Protein AF-A0A7J8W3H9-F1 (afdb_monomer)

Radius of gyration: 14.89 Å; Cα contacts (8 Å, |Δi|>4): 46; chains: 1; bounding box: 37×28×44 Å

Sequence (86 aa):
MNEGEHLRDHISQFITFLNDLKNVEVQIDDEDQAMLLLYSLPLSYKSFRETLIYGKDNLLFEDVKGHLLSKDKLDNEFGSDSKSDK

Mean predicted aligned error: 6.35 Å

Solvent-accessible surface area (backbone atoms only — not comparable to full-atom values): 5154 Å² total; per-residue (Å²): 90,60,85,91,59,61,66,69,58,49,51,52,53,49,53,50,50,53,50,55,36,44,75,72,74,44,80,75,55,50,46,58,48,27,49,52,54,55,69,42,48,37,77,91,46,48,69,59,42,50,48,55,63,79,68,43,97,72,60,46,35,69,56,50,52,52,53,51,55,51,49,53,50,50,55,59,68,68,60,69,84,76,84,79,88,133

Secondary structure (DSSP, 8-state):
--TTS-HHHHHHHHHHHHHHHHHTT----HHHHHHHHHHTS-GGGHHHHHHHHHH-SS--HHHHHHHHHHHHHHHHHHTTS-----

InterPro domains:
  IPR061502 Copia/RE1/RE2-like, N-terminal domain [PF14223] (1-72)

pLDDT: mean 87.77, std 14.4, range [37.72, 97.31]

Nearest PDB structures (foldseek):
  7nlg-assembly2_C-2  TM=7.781E-01  e=2.758E-01  Saccharomyces cerevisiae
  7nli-assembly1_B  TM=7.522E-01  e=3.140E-01  Saccharomyces cerevisiae
  6gse-assembly1_A  TM=5.463E-01  e=3.035E+00  Rattus norvegicus
  5aj4-assembly1_BU  TM=2.241E-01  e=6.192E+00  Sus scrofa

Foldseek 3Di:
DDPPDQLVVLVVVLVVVQVVCVVVVHHDDQQVSLLVSQVVDDPVCVVVSVCQVVVDPGHGNVVSVVVSVVVSVVCVVVVPPPDDDD

Structure (mmCIF, N/CA/C/O backbone):
data_AF-A0A7J8W3H9-F1
#
_entry.id   AF-A0A7J8W3H9-F1
#
loop_
_atom_site.group_PDB
_atom_site.id
_atom_site.type_symbol
_atom_site.label_atom_id
_atom_site.label_alt_id
_atom_site.label_comp_id
_atom_site.label_asym_id
_atom_site.label_entity_id
_atom_site.label_seq_id
_atom_site.pdbx_PDB_ins_code
_atom_site.Cartn_x
_atom_site.Cartn_y
_atom_site.Cartn_z
_atom_site.occupancy
_atom_site.B_iso_or_equiv
_atom_site.auth_seq_id
_atom_site.auth_comp_id
_atom_site.auth_asym_id
_atom_site.auth_atom_id
_atom_site.pdbx_PDB_model_num
ATOM 1 N N . MET A 1 1 ? -3.454 4.153 -7.968 1.00 91.12 1 MET A N 1
ATOM 2 C CA . MET A 1 1 ? -2.286 4.696 -8.676 1.00 91.12 1 MET A CA 1
ATOM 3 C C . MET A 1 1 ? -2.371 4.358 -10.155 1.00 91.12 1 MET A C 1
ATOM 5 O O . MET A 1 1 ? -2.750 3.238 -10.487 1.00 91.12 1 MET A O 1
ATOM 9 N N . ASN A 1 2 ? -2.018 5.299 -11.025 1.00 91.69 2 ASN A N 1
ATOM 10 C CA . ASN A 1 2 ? -1.854 5.078 -12.465 1.00 91.69 2 ASN A CA 1
ATOM 11 C C . ASN A 1 2 ? -0.378 4.843 -12.831 1.00 91.69 2 ASN A C 1
ATOM 13 O O . ASN A 1 2 ? 0.527 5.180 -12.068 1.00 91.69 2 ASN A O 1
ATOM 17 N N . GLU A 1 3 ? -0.123 4.278 -14.014 1.00 89.69 3 GLU A N 1
ATOM 18 C CA . GLU A 1 3 ? 1.246 4.148 -14.532 1.00 89.69 3 GLU A CA 1
ATOM 19 C C . GLU A 1 3 ? 1.905 5.533 -14.672 1.00 89.69 3 GLU A C 1
ATOM 21 O O . GLU A 1 3 ? 1.301 6.465 -15.203 1.00 89.69 3 GLU A O 1
ATOM 26 N N . GLY A 1 4 ? 3.150 5.661 -14.204 1.00 84.69 4 GLY A N 1
ATOM 27 C CA . GLY A 1 4 ? 3.925 6.907 -14.259 1.00 84.69 4 GLY A CA 1
ATOM 28 C C . GLY A 1 4 ? 3.691 7.896 -13.108 1.00 84.69 4 GLY A C 1
ATOM 29 O O . GLY A 1 4 ? 4.392 8.903 -13.044 1.00 84.69 4 GLY A O 1
ATOM 30 N N . GLU A 1 5 ? 2.761 7.629 -12.186 1.00 90.31 5 GLU A N 1
ATOM 31 C CA . GLU A 1 5 ? 2.648 8.402 -10.941 1.00 90.31 5 GLU A CA 1
ATOM 32 C C . GLU A 1 5 ? 3.829 8.116 -9.997 1.00 90.31 5 GLU A C 1
ATOM 34 O O . GLU A 1 5 ? 4.445 7.049 -10.039 1.00 90.31 5 GLU A O 1
ATOM 39 N N . HIS A 1 6 ? 4.149 9.058 -9.106 1.00 90.69 6 HIS A N 1
ATOM 40 C CA . HIS A 1 6 ? 5.185 8.842 -8.099 1.00 90.69 6 HIS A CA 1
ATOM 41 C C . HIS A 1 6 ? 4.673 7.918 -6.992 1.00 90.69 6 HIS A C 1
ATOM 43 O O . HIS A 1 6 ? 3.732 8.246 -6.267 1.00 90.69 6 HIS A O 1
ATOM 49 N N . LEU A 1 7 ? 5.341 6.775 -6.809 1.00 93.38 7 LEU A N 1
ATOM 50 C CA . LEU A 1 7 ? 4.952 5.778 -5.810 1.00 93.38 7 LEU A CA 1
ATOM 51 C C . LEU A 1 7 ? 4.890 6.364 -4.391 1.00 93.38 7 LEU A C 1
ATOM 53 O O . LEU A 1 7 ? 4.001 6.024 -3.614 1.00 93.38 7 LEU A O 1
ATOM 57 N N . ARG A 1 8 ? 5.818 7.267 -4.055 1.00 92.56 8 ARG A N 1
ATOM 58 C CA . ARG A 1 8 ? 5.868 7.926 -2.740 1.00 92.56 8 ARG A CA 1
ATOM 59 C C . ARG A 1 8 ? 4.634 8.777 -2.462 1.00 92.56 8 ARG A C 1
ATOM 61 O O . ARG A 1 8 ? 4.121 8.739 -1.345 1.00 92.56 8 ARG A O 1
ATOM 68 N N . ASP A 1 9 ? 4.150 9.495 -3.471 1.00 94.19 9 ASP A N 1
ATOM 69 C CA . ASP A 1 9 ? 2.960 10.334 -3.345 1.00 94.19 9 ASP A CA 1
ATOM 70 C C . ASP A 1 9 ? 1.723 9.461 -3.141 1.00 94.19 9 ASP A C 1
ATOM 72 O O . ASP A 1 9 ? 0.927 9.718 -2.238 1.00 94.19 9 ASP A O 1
ATOM 76 N N . HIS A 1 10 ? 1.615 8.366 -3.900 1.00 96.25 10 HIS A N 1
ATOM 77 C CA . HIS A 1 10 ? 0.538 7.389 -3.736 1.00 96.25 10 HIS A CA 1
ATOM 78 C C . HIS A 1 10 ? 0.541 6.738 -2.342 1.00 96.25 10 HIS A C 1
ATOM 80 O O . HIS A 1 10 ? -0.502 6.666 -1.697 1.00 96.25 10 HIS A O 1
ATOM 86 N N . ILE A 1 11 ? 1.706 6.329 -1.821 1.00 96.38 11 ILE A N 1
ATOM 87 C CA . ILE A 1 11 ? 1.827 5.785 -0.454 1.00 96.38 11 ILE A CA 1
ATOM 88 C C . ILE A 1 11 ? 1.380 6.820 0.590 1.00 96.38 11 ILE A C 1
ATOM 90 O O . ILE A 1 11 ? 0.659 6.478 1.527 1.00 96.38 11 ILE A O 1
ATOM 94 N N . SER A 1 12 ? 1.781 8.084 0.435 1.00 96.44 12 SER A N 1
ATOM 95 C CA . SER A 1 12 ? 1.386 9.166 1.347 1.00 96.44 12 SER A CA 1
ATOM 96 C C . SER A 1 12 ? -0.131 9.404 1.338 1.00 96.44 12 SER A C 1
ATOM 98 O O . SER A 1 12 ? -0.764 9.507 2.395 1.00 96.44 12 SER A O 1
ATOM 100 N N . GLN A 1 13 ? -0.741 9.416 0.148 1.00 97.19 13 GLN A N 1
ATOM 101 C CA . GLN A 1 13 ? -2.195 9.518 -0.014 1.00 97.19 13 GLN A CA 1
ATOM 102 C C . GLN A 1 13 ? -2.917 8.325 0.620 1.00 97.19 13 GLN A C 1
ATOM 104 O O . GLN A 1 13 ? -3.910 8.513 1.318 1.00 97.19 13 GLN A O 1
ATOM 109 N N . PHE A 1 14 ? -2.391 7.112 0.445 1.00 97.31 14 PHE A N 1
ATOM 110 C CA . PHE A 1 14 ? -2.955 5.906 1.045 1.00 97.31 14 PHE A CA 1
ATOM 111 C C . PHE A 1 14 ? -2.912 5.943 2.582 1.00 97.31 14 PHE A C 1
ATOM 113 O O . PHE A 1 14 ? -3.908 5.641 3.231 1.00 97.31 14 PHE A O 1
ATOM 120 N N . ILE A 1 15 ? -1.801 6.384 3.183 1.00 96.38 15 ILE A N 1
ATOM 121 C CA . ILE A 1 15 ? -1.696 6.557 4.645 1.00 96.38 15 ILE A CA 1
ATOM 122 C C . ILE A 1 15 ? -2.694 7.608 5.145 1.00 96.38 15 ILE A C 1
ATOM 124 O O . ILE A 1 15 ? -3.320 7.422 6.187 1.00 96.38 15 ILE A O 1
ATOM 128 N N . THR A 1 16 ? -2.866 8.702 4.401 1.00 97.25 16 THR A N 1
ATOM 129 C CA . THR A 1 16 ? -3.866 9.729 4.728 1.00 97.25 16 THR A CA 1
ATOM 130 C C . THR A 1 16 ? -5.275 9.136 4.711 1.00 97.25 16 THR A C 1
ATOM 132 O O . THR A 1 16 ? -6.010 9.298 5.679 1.00 97.25 16 THR A O 1
ATOM 135 N N . PHE A 1 17 ? -5.608 8.350 3.684 1.00 96.06 17 PHE A N 1
ATOM 136 C CA . PHE A 1 17 ? -6.880 7.633 3.591 1.00 96.06 17 PHE A CA 1
ATOM 137 C C . PH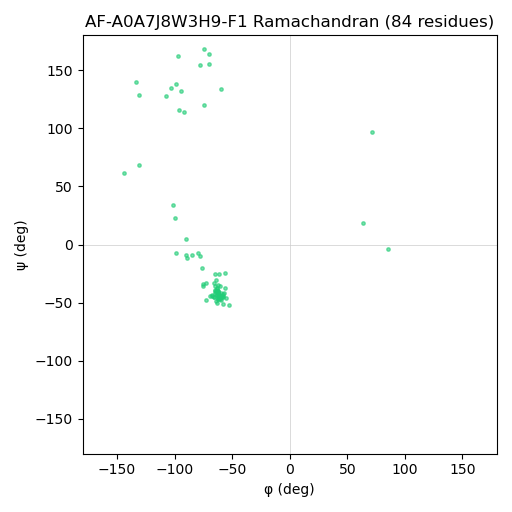E A 1 17 ? -7.122 6.688 4.781 1.00 96.06 17 PHE A C 1
ATOM 139 O O . PHE A 1 17 ? -8.206 6.702 5.361 1.00 96.06 17 PHE A O 1
ATOM 146 N N . LEU A 1 18 ? -6.118 5.910 5.200 1.00 96.62 18 LEU A N 1
ATOM 147 C CA . LEU A 1 18 ? -6.236 5.050 6.386 1.00 96.62 18 LEU A CA 1
ATOM 148 C C . LEU A 1 18 ? -6.484 5.855 7.669 1.00 96.62 18 LEU A C 1
ATOM 150 O O . LEU A 1 18 ? -7.289 5.453 8.510 1.00 96.62 18 LEU A O 1
ATOM 154 N N . ASN A 1 19 ? -5.819 7.002 7.820 1.00 96.56 19 ASN A N 1
ATOM 155 C CA . ASN A 1 19 ? -6.040 7.890 8.959 1.00 96.56 19 ASN A CA 1
ATOM 156 C C . ASN A 1 19 ? -7.457 8.477 8.955 1.00 96.56 19 ASN A C 1
ATOM 158 O O . ASN A 1 19 ? -8.085 8.544 10.009 1.00 96.56 19 ASN A O 1
ATOM 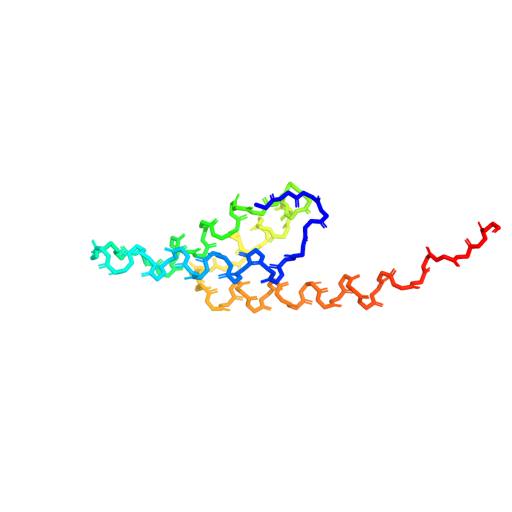162 N N . ASP A 1 20 ? -7.983 8.850 7.788 1.00 97.31 20 ASP A N 1
ATOM 163 C CA . ASP A 1 20 ? -9.351 9.354 7.652 1.00 97.31 20 ASP A CA 1
ATOM 164 C C . ASP A 1 20 ? -10.390 8.289 8.022 1.00 97.31 20 ASP A C 1
ATOM 166 O O . ASP A 1 20 ? -11.347 8.588 8.737 1.00 97.31 20 ASP A O 1
ATOM 170 N N . LEU A 1 21 ? -10.171 7.032 7.621 1.00 96.31 21 LEU A N 1
ATOM 171 C CA . LEU A 1 21 ? -11.004 5.907 8.058 1.00 96.31 21 LEU A CA 1
ATOM 172 C C . LEU A 1 21 ? -10.951 5.719 9.576 1.00 96.31 21 LEU A C 1
ATOM 174 O O . LEU A 1 21 ? -11.989 5.595 10.228 1.00 96.31 21 LEU A O 1
ATOM 178 N N . LYS A 1 22 ? -9.754 5.784 10.162 1.00 94.94 22 LYS A N 1
ATOM 179 C CA . LYS A 1 22 ? -9.579 5.686 11.613 1.00 94.94 22 LYS A CA 1
ATOM 180 C C . LYS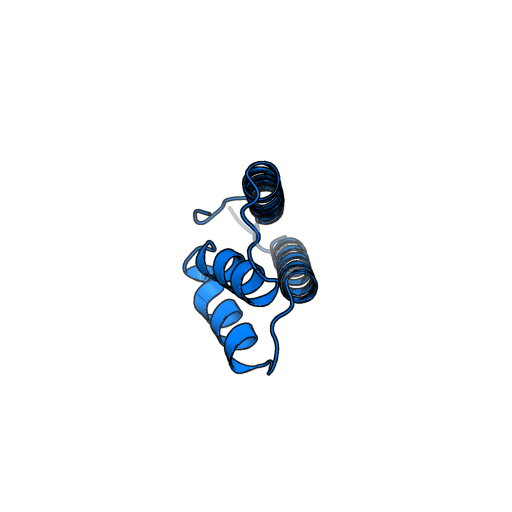 A 1 22 ? -10.306 6.807 12.361 1.00 94.94 22 LYS A C 1
ATOM 182 O O . LYS A 1 22 ? -10.843 6.560 13.440 1.00 94.94 22 LYS A O 1
ATOM 187 N N . ASN A 1 23 ? -10.357 8.013 11.793 1.00 96.31 23 ASN A N 1
ATOM 188 C CA . ASN A 1 23 ? -11.067 9.156 12.376 1.00 96.31 23 ASN A CA 1
ATOM 189 C C . ASN A 1 23 ? -12.588 8.947 12.443 1.00 96.31 23 ASN A C 1
ATOM 191 O O . ASN A 1 23 ? -13.238 9.535 13.303 1.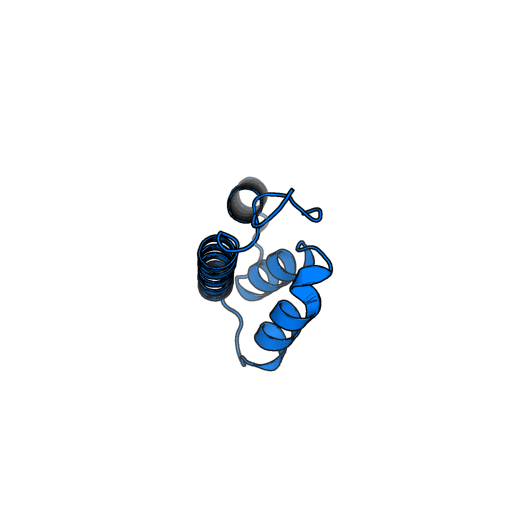00 96.31 23 ASN A O 1
ATOM 195 N N . VAL A 1 24 ? -13.149 8.105 11.570 1.00 97.06 24 VAL A N 1
ATOM 196 C CA . VAL A 1 24 ? -14.562 7.686 11.608 1.00 97.06 24 VAL A CA 1
ATOM 197 C C . VAL A 1 24 ? -14.748 6.310 12.259 1.00 97.06 24 VAL A C 1
ATOM 199 O O . VAL A 1 24 ? -15.740 5.632 12.006 1.00 97.06 24 VAL A O 1
ATOM 202 N N . GLU A 1 25 ? -13.791 5.902 13.098 1.00 95.38 25 GLU A N 1
ATOM 203 C CA . GLU A 1 25 ? -13.784 4.643 13.857 1.00 95.38 25 GLU A CA 1
ATOM 204 C C . GLU A 1 25 ? -13.748 3.367 12.993 1.00 95.38 25 GLU A C 1
ATOM 206 O O . GLU A 1 25 ? -14.003 2.267 13.484 1.00 95.38 25 GLU A O 1
ATOM 211 N N . VAL A 1 26 ? -13.360 3.479 11.719 1.00 96.12 26 VAL A N 1
ATOM 212 C CA . VAL A 1 26 ? -13.114 2.329 10.842 1.00 96.12 26 VAL A CA 1
ATOM 213 C C . VAL A 1 26 ? -11.641 1.945 10.933 1.00 96.12 26 VAL A C 1
ATOM 215 O O . VAL A 1 26 ? -10.757 2.694 10.521 1.00 96.12 26 VAL A O 1
ATOM 218 N N . GLN A 1 27 ? -11.371 0.760 11.475 1.00 92.44 27 GLN A N 1
ATOM 219 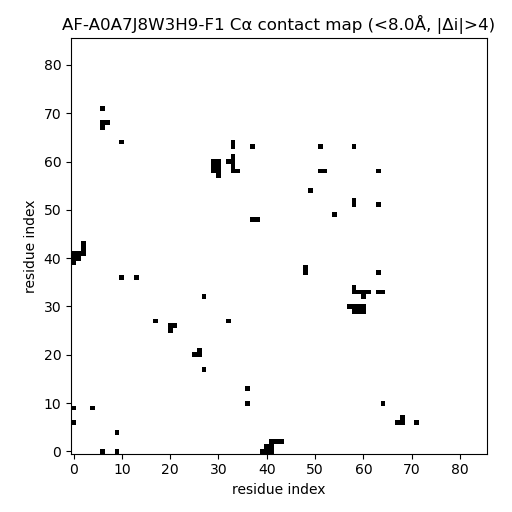C CA . GLN A 1 27 ? -10.026 0.194 11.542 1.00 92.44 27 GLN A CA 1
ATOM 220 C C . GLN A 1 27 ? -9.908 -0.953 10.546 1.00 92.44 27 GLN A C 1
ATOM 222 O O . GLN A 1 27 ? -10.737 -1.859 10.534 1.00 92.44 27 GLN A O 1
ATOM 227 N N . ILE A 1 28 ? -8.874 -0.885 9.718 1.00 94.94 28 ILE A N 1
ATOM 228 C CA . ILE A 1 28 ? -8.457 -1.961 8.822 1.00 94.94 28 ILE A CA 1
ATOM 229 C C . ILE A 1 28 ? -7.233 -2.593 9.472 1.00 94.94 28 ILE A C 1
ATOM 231 O O . ILE A 1 28 ? -6.374 -1.855 9.964 1.00 94.94 28 ILE A O 1
ATOM 235 N N . ASP A 1 29 ? -7.161 -3.917 9.520 1.00 95.19 29 ASP A N 1
ATOM 236 C CA . ASP A 1 29 ? -5.991 -4.594 10.072 1.00 95.19 29 ASP A CA 1
ATOM 237 C C . ASP A 1 29 ? -4.756 -4.440 9.164 1.00 95.19 29 ASP A C 1
ATOM 239 O O . ASP A 1 29 ? -4.841 -4.008 8.013 1.00 95.19 29 ASP A O 1
ATOM 243 N N . ASP A 1 30 ? -3.574 -4.728 9.703 1.00 94.00 30 ASP A N 1
ATOM 244 C CA . ASP A 1 30 ? -2.316 -4.488 8.988 1.00 94.00 30 ASP A CA 1
ATOM 245 C C . ASP A 1 30 ? -2.186 -5.335 7.710 1.00 94.00 30 ASP A C 1
ATOM 247 O O . ASP A 1 30 ? -1.555 -4.893 6.745 1.00 94.00 30 ASP A O 1
ATOM 251 N N . GLU A 1 31 ? -2.779 -6.531 7.692 1.00 93.94 31 GLU A N 1
ATOM 252 C CA . GLU A 1 31 ? -2.746 -7.438 6.544 1.00 93.94 31 GLU A CA 1
ATOM 253 C C . GLU A 1 31 ? -3.643 -6.923 5.412 1.00 93.94 31 GLU A C 1
ATOM 255 O O . GLU A 1 31 ? -3.186 -6.790 4.272 1.00 93.94 31 GLU A O 1
ATOM 260 N N . ASP A 1 32 ? -4.877 -6.522 5.721 1.00 95.19 32 ASP A N 1
ATOM 261 C CA . ASP A 1 32 ? -5.789 -5.914 4.758 1.00 95.19 32 ASP A CA 1
ATOM 262 C C . ASP A 1 32 ? -5.247 -4.568 4.267 1.00 95.19 32 ASP A C 1
ATOM 264 O O . ASP A 1 32 ? -5.317 -4.276 3.072 1.00 95.19 32 ASP A O 1
ATOM 268 N N . GLN A 1 33 ? -4.636 -3.751 5.134 1.00 96.12 33 GLN A N 1
ATOM 269 C CA . GLN A 1 33 ? -3.955 -2.520 4.714 1.00 96.12 33 GLN A CA 1
ATOM 270 C C . GLN A 1 33 ? -2.835 -2.810 3.707 1.00 96.12 33 GLN A C 1
ATOM 272 O O . GLN A 1 33 ? -2.721 -2.123 2.685 1.00 96.12 33 GLN A O 1
ATOM 277 N N . ALA A 1 34 ? -2.011 -3.827 3.979 1.00 95.69 34 ALA A N 1
ATOM 278 C CA . ALA A 1 34 ? -0.936 -4.254 3.092 1.00 95.69 34 ALA A CA 1
ATOM 279 C C . ALA A 1 34 ? -1.483 -4.729 1.738 1.00 95.69 34 ALA A C 1
ATOM 281 O O . ALA A 1 34 ? -0.986 -4.322 0.682 1.00 95.69 34 ALA A O 1
ATOM 282 N N . MET A 1 35 ? -2.542 -5.538 1.757 1.00 94.81 35 MET A N 1
ATOM 283 C CA . MET A 1 35 ? -3.203 -6.044 0.557 1.00 94.81 35 MET A CA 1
ATOM 284 C C . MET A 1 35 ? -3.831 -4.916 -0.261 1.00 94.81 35 MET A C 1
ATOM 286 O O . MET A 1 35 ? -3.571 -4.808 -1.460 1.00 94.81 35 MET A O 1
ATOM 290 N N . LEU A 1 36 ? -4.594 -4.024 0.371 1.00 95.88 36 LEU A N 1
ATOM 291 C CA . LEU A 1 36 ? -5.202 -2.864 -0.282 1.00 95.88 36 LEU A CA 1
ATOM 292 C C . LEU A 1 36 ? -4.147 -1.964 -0.933 1.00 95.88 36 LEU A C 1
ATOM 294 O O . LEU A 1 36 ? -4.321 -1.558 -2.086 1.00 95.88 36 LEU A O 1
ATOM 298 N N . LEU A 1 37 ? -3.022 -1.714 -0.252 1.00 96.38 37 LEU A N 1
ATOM 299 C CA . LEU A 1 37 ? -1.911 -0.972 -0.840 1.00 96.38 37 LEU A CA 1
ATOM 300 C C . LEU A 1 37 ? -1.379 -1.690 -2.087 1.00 96.38 37 LEU A C 1
ATOM 302 O O . LEU A 1 37 ? -1.271 -1.061 -3.136 1.00 96.38 37 LEU A O 1
ATOM 306 N N . LEU A 1 38 ? -1.126 -3.000 -2.029 1.00 94.94 38 LEU A N 1
ATOM 307 C CA . LEU A 1 38 ? -0.632 -3.779 -3.173 1.00 94.94 38 LEU A CA 1
ATOM 308 C C . LEU A 1 38 ? -1.607 -3.825 -4.360 1.00 94.94 38 LEU A C 1
ATOM 310 O O . LEU A 1 38 ? -1.176 -3.794 -5.516 1.00 94.94 38 LEU A O 1
ATOM 314 N N . TYR A 1 39 ? -2.914 -3.908 -4.108 1.00 94.50 39 TYR A N 1
ATOM 315 C CA . TYR A 1 39 ? -3.936 -3.901 -5.160 1.00 94.50 39 TYR A CA 1
ATOM 316 C C . TYR A 1 39 ? -4.198 -2.510 -5.745 1.00 94.50 39 TYR A C 1
ATOM 318 O O . TYR A 1 39 ? -4.685 -2.416 -6.869 1.00 94.50 39 TYR A O 1
ATOM 326 N N . SER A 1 40 ? -3.837 -1.441 -5.031 1.00 95.44 40 SER A N 1
ATOM 327 C CA . SER A 1 40 ? -3.960 -0.059 -5.515 1.00 95.44 40 SER A CA 1
ATOM 328 C C . SER A 1 40 ? -2.863 0.367 -6.508 1.00 95.44 40 SER A C 1
ATOM 330 O O . SER A 1 40 ? -2.963 1.443 -7.112 1.00 95.44 40 SER A O 1
ATOM 332 N N . LEU A 1 41 ? -1.822 -0.460 -6.664 1.00 94.81 41 LEU A N 1
ATOM 333 C CA . LEU A 1 41 ? -0.703 -0.260 -7.587 1.00 94.81 41 LEU A CA 1
ATOM 334 C C . LEU A 1 41 ? -1.087 -0.624 -9.028 1.00 94.81 41 LEU A C 1
ATOM 336 O O . LEU A 1 41 ? -1.963 -1.470 -9.243 1.00 94.81 41 LEU A O 1
ATOM 340 N N . PRO A 1 42 ? -0.411 -0.039 -10.030 1.00 94.38 42 PRO A N 1
ATOM 341 C CA . PRO A 1 42 ? -0.716 -0.327 -11.419 1.00 94.38 42 PRO A CA 1
ATOM 342 C C . PRO A 1 42 ? -0.200 -1.717 -11.841 1.00 94.38 42 PRO A C 1
ATOM 344 O O . PRO A 1 42 ? 0.547 -2.388 -11.120 1.00 94.38 42 PRO A O 1
ATOM 347 N N . LEU A 1 43 ? -0.627 -2.184 -13.020 1.00 92.31 43 LEU A N 1
ATOM 348 C CA . LEU A 1 43 ? -0.372 -3.553 -13.488 1.00 92.31 43 LEU A CA 1
ATOM 349 C C . LEU A 1 43 ? 1.119 -3.876 -13.652 1.00 92.31 43 LEU A C 1
ATOM 351 O O . LEU A 1 43 ? 1.491 -5.042 -13.505 1.00 92.31 43 LEU A O 1
ATOM 355 N N . SER A 1 44 ? 1.974 -2.877 -13.886 1.00 91.19 44 SER A N 1
ATOM 356 C CA . SER A 1 44 ? 3.433 -3.037 -13.901 1.00 91.19 44 SER A CA 1
ATOM 357 C C . SER A 1 44 ? 4.006 -3.633 -12.605 1.00 91.19 44 SER A C 1
ATOM 359 O O . SER A 1 44 ? 5.034 -4.310 -12.639 1.00 91.19 44 SER A O 1
ATOM 361 N N . TYR A 1 45 ? 3.317 -3.487 -11.467 1.00 93.25 45 TYR A N 1
ATOM 362 C CA . TYR A 1 45 ? 3.721 -4.060 -10.178 1.00 93.25 45 TYR A CA 1
ATOM 363 C C . TYR A 1 45 ? 3.162 -5.471 -9.937 1.00 93.25 45 TYR A C 1
ATOM 365 O O . TYR A 1 45 ? 3.379 -6.029 -8.861 1.00 93.25 45 TYR A O 1
ATOM 373 N N . LYS A 1 46 ? 2.468 -6.088 -10.906 1.00 92.44 46 LYS A N 1
ATOM 374 C CA . LYS A 1 46 ? 1.811 -7.396 -10.728 1.00 92.44 46 LYS A CA 1
ATOM 375 C C . LYS A 1 46 ? 2.760 -8.472 -10.189 1.00 92.44 46 LYS A C 1
ATOM 377 O O . LYS A 1 46 ? 2.441 -9.086 -9.176 1.00 92.44 46 LYS A O 1
ATOM 382 N N . SER A 1 47 ? 3.920 -8.672 -10.815 1.00 91.69 47 SER A N 1
ATOM 383 C CA . SER A 1 47 ? 4.875 -9.706 -10.384 1.00 91.69 47 SER A CA 1
ATOM 384 C C . SER A 1 47 ? 5.449 -9.421 -8.994 1.00 91.69 47 SER A C 1
ATOM 386 O O . SER A 1 47 ? 5.668 -10.337 -8.205 1.00 91.69 47 SER A O 1
ATOM 388 N N . PHE A 1 48 ? 5.662 -8.143 -8.670 1.00 91.25 48 PHE A N 1
ATOM 389 C CA . PHE A 1 48 ? 6.114 -7.716 -7.346 1.00 91.25 48 PHE A CA 1
ATOM 390 C C . PHE A 1 48 ? 5.058 -8.006 -6.272 1.00 91.25 48 PHE A C 1
ATOM 392 O O . PHE A 1 48 ? 5.378 -8.577 -5.231 1.00 91.25 48 PHE A O 1
ATOM 399 N N . ARG A 1 49 ? 3.788 -7.688 -6.557 1.00 92.19 49 ARG A N 1
ATOM 400 C CA . ARG A 1 49 ? 2.647 -8.030 -5.703 1.00 92.19 49 ARG A CA 1
ATOM 401 C C . ARG A 1 49 ? 2.549 -9.536 -5.478 1.00 92.19 49 ARG A C 1
ATOM 403 O O . ARG A 1 49 ? 2.459 -9.961 -4.335 1.00 92.19 49 ARG A O 1
ATOM 410 N N . GLU A 1 50 ? 2.581 -10.334 -6.542 1.00 91.88 50 GLU A N 1
ATOM 411 C CA . GLU A 1 50 ? 2.503 -11.797 -6.439 1.00 91.88 50 GLU A CA 1
ATOM 412 C C . GLU A 1 50 ? 3.660 -12.356 -5.601 1.00 91.88 50 GLU A C 1
ATOM 414 O O . GLU A 1 50 ? 3.438 -13.187 -4.728 1.00 91.88 50 GLU A O 1
ATOM 419 N N . THR A 1 51 ? 4.876 -11.839 -5.787 1.00 92.00 51 THR A N 1
ATOM 420 C CA . THR A 1 51 ? 6.049 -12.272 -5.011 1.00 92.00 51 THR A CA 1
ATOM 421 C C . THR A 1 51 ? 5.893 -11.982 -3.519 1.00 92.00 51 THR A C 1
ATOM 423 O O . THR A 1 51 ? 6.254 -12.819 -2.700 1.00 92.00 51 THR A O 1
ATOM 426 N N . LEU A 1 52 ? 5.352 -10.819 -3.147 1.00 91.12 52 LEU A N 1
ATOM 427 C CA . LEU A 1 52 ? 5.110 -10.489 -1.741 1.00 91.12 52 LEU A CA 1
ATOM 428 C C . LEU A 1 52 ? 3.993 -11.342 -1.134 1.00 91.12 52 LEU A C 1
ATOM 430 O O . LEU A 1 52 ? 4.178 -11.859 -0.038 1.00 91.12 52 LEU A O 1
ATOM 434 N N . ILE A 1 53 ? 2.880 -11.518 -1.853 1.00 89.00 53 ILE A N 1
ATOM 435 C CA . ILE A 1 53 ? 1.720 -12.287 -1.374 1.00 89.00 53 ILE A CA 1
ATOM 436 C C . ILE A 1 53 ? 2.061 -13.765 -1.198 1.00 89.00 53 ILE A C 1
ATOM 438 O O . ILE A 1 53 ? 1.706 -14.360 -0.190 1.00 89.00 53 ILE A O 1
ATOM 442 N N . TYR A 1 54 ? 2.754 -14.368 -2.163 1.00 89.00 54 TYR A N 1
ATOM 443 C CA . TYR A 1 54 ? 3.079 -15.795 -2.110 1.00 89.00 54 TYR A CA 1
ATOM 444 C C . TYR A 1 54 ? 4.416 -16.091 -1.417 1.00 89.00 54 TYR A C 1
ATOM 446 O O . TYR A 1 54 ? 4.744 -17.254 -1.199 1.00 89.00 54 TYR A O 1
ATOM 454 N N . GLY A 1 55 ? 5.212 -15.064 -1.109 1.00 84.81 55 GLY A N 1
ATOM 455 C CA . GLY A 1 55 ? 6.548 -15.205 -0.527 1.00 84.81 55 GLY A CA 1
ATOM 456 C C . GLY A 1 55 ? 6.621 -15.005 0.986 1.00 84.81 55 GLY A C 1
ATOM 457 O O . GLY A 1 55 ? 7.693 -15.214 1.554 1.00 84.81 55 GLY A O 1
ATOM 458 N N . LYS A 1 56 ? 5.533 -14.584 1.643 1.00 82.81 56 LYS A N 1
ATOM 459 C CA . LYS A 1 56 ? 5.477 -14.355 3.094 1.00 82.81 56 LYS A CA 1
ATOM 460 C C . LYS A 1 56 ? 4.220 -14.975 3.698 1.00 82.81 56 LYS A C 1
ATOM 462 O O . LYS A 1 56 ? 3.143 -14.834 3.136 1.00 82.81 56 LYS A O 1
ATOM 467 N N . ASP A 1 57 ? 4.374 -15.582 4.875 1.00 81.50 57 ASP A N 1
ATOM 468 C CA . ASP A 1 57 ? 3.255 -16.170 5.625 1.00 81.50 57 ASP A CA 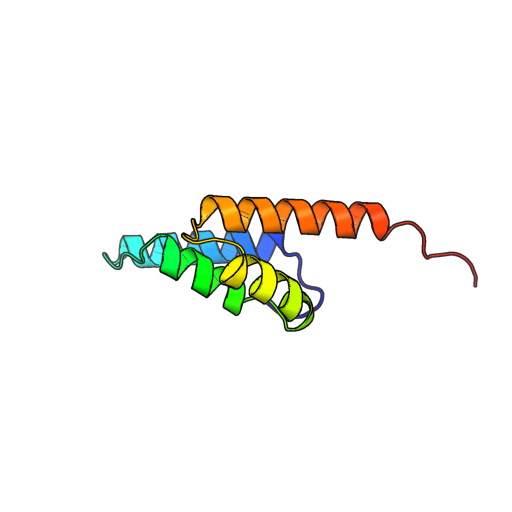1
ATOM 469 C C . ASP A 1 57 ? 2.344 -15.103 6.253 1.00 81.50 57 ASP A C 1
ATOM 471 O O . ASP A 1 57 ? 1.144 -15.317 6.348 1.00 81.50 57 ASP A O 1
ATOM 475 N N . ASN A 1 58 ? 2.910 -13.958 6.659 1.00 84.12 58 ASN A N 1
ATOM 476 C CA . ASN A 1 58 ? 2.174 -12.807 7.188 1.00 84.12 58 ASN A CA 1
ATOM 477 C C . ASN A 1 58 ? 2.638 -11.528 6.484 1.00 84.12 58 ASN A C 1
ATOM 479 O O . ASN A 1 58 ? 3.839 -11.232 6.436 1.00 84.12 58 ASN A O 1
ATOM 483 N N . LEU A 1 59 ? 1.687 -10.748 5.975 1.00 90.75 59 LEU A N 1
ATOM 484 C CA . LEU A 1 59 ? 1.950 -9.447 5.369 1.00 90.75 59 LEU A CA 1
ATOM 485 C C . LEU A 1 59 ? 1.721 -8.336 6.389 1.00 90.75 59 LEU A C 1
ATOM 487 O O . LEU A 1 59 ? 0.606 -8.108 6.837 1.00 90.75 59 LEU A O 1
ATOM 491 N N . LEU A 1 60 ? 2.789 -7.615 6.724 1.00 94.25 60 LEU A N 1
ATOM 492 C CA . LEU A 1 60 ? 2.708 -6.408 7.541 1.00 94.25 60 LEU A CA 1
ATOM 493 C C . LEU A 1 60 ? 2.736 -5.171 6.643 1.00 94.25 60 LEU A C 1
ATOM 495 O O . LEU A 1 60 ? 3.541 -5.088 5.708 1.00 94.25 60 LEU A O 1
ATOM 499 N N . PHE A 1 61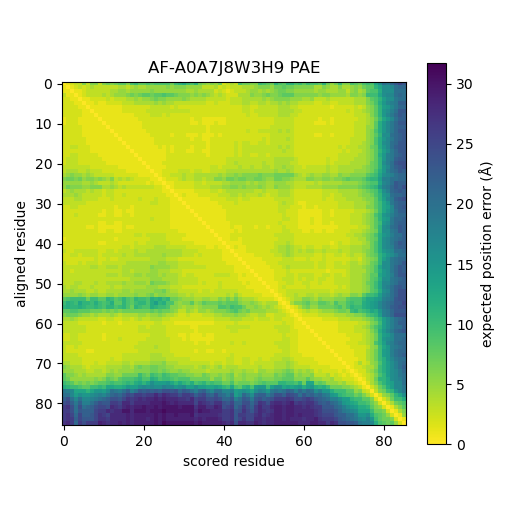 ? 1.900 -4.182 6.955 1.00 95.00 61 PHE A N 1
ATOM 500 C CA . PHE A 1 61 ? 1.825 -2.933 6.197 1.00 95.00 61 PHE A CA 1
ATOM 501 C C . PHE A 1 61 ? 3.185 -2.224 6.090 1.00 95.00 61 PHE A C 1
ATOM 503 O O . PHE A 1 61 ? 3.609 -1.821 5.001 1.00 95.00 61 PHE A O 1
ATOM 510 N N . GLU A 1 62 ? 3.911 -2.126 7.206 1.00 94.69 62 GLU A N 1
ATOM 511 C CA . GLU A 1 62 ? 5.233 -1.492 7.256 1.00 94.69 62 GLU A CA 1
ATOM 512 C C . GLU A 1 62 ? 6.275 -2.213 6.391 1.00 94.69 62 GLU A C 1
ATOM 514 O O . GLU A 1 62 ? 7.054 -1.563 5.688 1.00 94.69 62 GLU A O 1
ATOM 519 N N . ASP A 1 63 ? 6.238 -3.547 6.361 1.00 93.88 63 ASP A N 1
ATOM 520 C CA . ASP A 1 63 ? 7.109 -4.352 5.505 1.00 93.88 63 ASP A CA 1
ATOM 521 C C . ASP A 1 63 ? 6.837 -4.067 4.027 1.00 93.88 63 ASP A C 1
ATOM 523 O O . ASP A 1 63 ? 7.761 -3.786 3.260 1.00 93.88 63 ASP A O 1
ATOM 527 N N . VAL A 1 64 ? 5.567 -4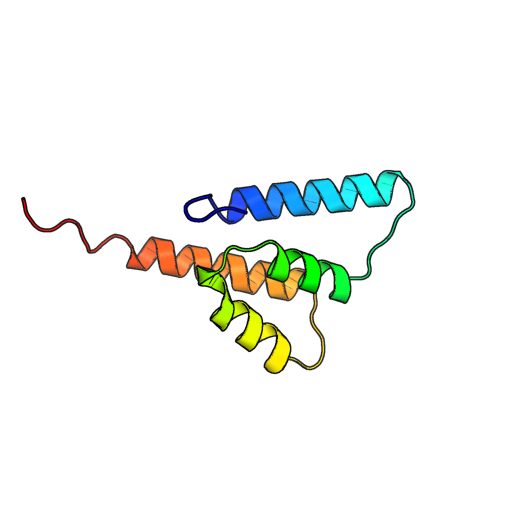.120 3.613 1.00 94.50 64 VAL A N 1
ATOM 528 C CA . VAL A 1 64 ? 5.167 -3.862 2.222 1.00 94.50 64 VAL A CA 1
ATOM 529 C C . VAL A 1 64 ? 5.583 -2.458 1.794 1.00 94.50 64 VAL A C 1
ATOM 531 O O . VAL A 1 64 ? 6.185 -2.294 0.729 1.00 94.50 64 VAL A O 1
ATOM 534 N N . LYS A 1 65 ? 5.353 -1.452 2.643 1.00 95.19 65 LYS A N 1
ATOM 535 C CA . LYS A 1 65 ? 5.812 -0.079 2.408 1.00 95.19 65 LYS A CA 1
ATOM 536 C C . LYS A 1 65 ? 7.335 -0.016 2.246 1.00 95.19 65 LYS A C 1
ATOM 538 O O . LYS A 1 65 ? 7.824 0.615 1.309 1.00 95.19 65 LYS A O 1
ATOM 543 N N . GLY A 1 66 ? 8.092 -0.695 3.107 1.00 94.62 66 GLY A N 1
ATOM 544 C CA . GLY A 1 66 ? 9.554 -0.762 3.026 1.00 94.62 66 GLY A CA 1
ATOM 545 C C . GLY A 1 66 ? 10.059 -1.398 1.725 1.00 94.62 66 GLY A C 1
ATOM 546 O O . GLY A 1 66 ? 10.965 -0.859 1.078 1.00 94.62 66 GLY A O 1
ATOM 547 N N . HIS A 1 67 ? 9.441 -2.500 1.294 1.00 93.88 67 HIS A N 1
ATOM 548 C CA . HIS A 1 67 ? 9.767 -3.159 0.028 1.00 93.88 67 HIS A CA 1
ATOM 549 C C . HIS A 1 67 ? 9.434 -2.272 -1.178 1.00 93.88 67 HIS A C 1
ATOM 551 O O . HIS A 1 67 ? 10.240 -2.175 -2.104 1.00 93.88 67 HIS A O 1
ATOM 557 N N . LEU A 1 68 ? 8.290 -1.582 -1.155 1.00 94.19 68 LEU A N 1
ATOM 558 C CA . LEU A 1 68 ? 7.884 -0.652 -2.210 1.00 94.19 68 LEU A CA 1
ATOM 559 C C . LEU A 1 68 ? 8.856 0.521 -2.346 1.00 94.19 68 LEU A C 1
ATOM 561 O O . LEU A 1 68 ? 9.304 0.821 -3.449 1.00 94.19 68 LEU A O 1
ATOM 565 N N . LEU A 1 69 ? 9.239 1.148 -1.231 1.00 93.00 69 LEU A N 1
ATOM 566 C CA . LEU A 1 69 ? 10.199 2.255 -1.234 1.00 93.00 69 LEU A CA 1
ATOM 567 C C . LEU A 1 69 ? 11.599 1.813 -1.673 1.00 93.00 69 LEU A C 1
ATOM 569 O O . LEU A 1 69 ? 12.321 2.586 -2.298 1.00 93.00 69 LEU A O 1
ATOM 573 N N . SER A 1 70 ? 11.990 0.579 -1.354 1.00 92.12 70 SER A N 1
ATOM 574 C CA . SER A 1 70 ? 13.251 0.002 -1.829 1.00 92.12 70 SER A CA 1
ATOM 575 C C . SER A 1 70 ? 13.224 -0.223 -3.340 1.00 92.12 70 SER A C 1
ATOM 577 O O . SER A 1 70 ? 14.172 0.155 -4.022 1.00 92.12 70 SER A O 1
ATOM 579 N N . LYS A 1 71 ? 12.119 -0.758 -3.877 1.00 89.38 71 LYS A N 1
ATOM 580 C CA . LYS A 1 71 ? 11.925 -0.913 -5.325 1.00 89.38 71 LYS A CA 1
ATOM 581 C C . LYS A 1 71 ? 11.955 0.437 -6.049 1.00 89.38 71 LYS A C 1
ATOM 583 O O . LYS A 1 71 ? 12.665 0.565 -7.034 1.00 89.38 71 LYS A O 1
ATOM 588 N N . ASP A 1 72 ? 11.245 1.442 -5.535 1.00 88.94 72 ASP A N 1
ATOM 589 C CA . ASP A 1 72 ? 11.234 2.805 -6.094 1.00 88.94 72 ASP A CA 1
ATOM 590 C C . ASP A 1 72 ? 12.639 3.414 -6.158 1.00 88.94 72 ASP A C 1
ATOM 592 O O . ASP A 1 72 ? 13.014 4.014 -7.159 1.00 88.94 72 ASP A O 1
ATOM 596 N N . LYS A 1 73 ? 13.459 3.231 -5.117 1.00 87.88 73 LYS A N 1
ATOM 597 C CA . LYS A 1 73 ? 14.857 3.686 -5.145 1.00 87.88 73 LYS A CA 1
ATOM 598 C C . LYS A 1 73 ? 15.668 2.986 -6.231 1.00 87.88 73 LYS A C 1
ATOM 600 O O . LYS A 1 73 ? 16.362 3.672 -6.968 1.00 87.88 73 LYS A O 1
ATOM 605 N N . LEU A 1 74 ? 15.547 1.663 -6.353 1.00 85.44 74 LEU A N 1
ATOM 606 C CA . LEU A 1 74 ? 16.257 0.898 -7.380 1.00 85.44 74 LEU A CA 1
ATOM 607 C C . LEU A 1 74 ? 15.835 1.332 -8.787 1.00 85.44 74 LEU A C 1
ATOM 609 O O . LEU A 1 74 ? 16.690 1.617 -9.616 1.00 85.44 74 LEU A O 1
ATOM 613 N N . ASP A 1 75 ? 14.537 1.460 -9.049 1.00 81.19 75 ASP A N 1
ATOM 614 C CA . ASP A 1 75 ? 14.044 1.884 -10.364 1.00 81.19 75 ASP A CA 1
ATOM 615 C C . ASP A 1 75 ? 14.518 3.307 -10.719 1.00 81.19 75 ASP A C 1
ATOM 617 O O . ASP A 1 75 ? 14.834 3.586 -11.875 1.00 81.19 75 ASP A O 1
ATOM 621 N N . ASN A 1 76 ? 14.631 4.198 -9.726 1.00 76.00 76 ASN A N 1
ATOM 622 C CA . ASN A 1 76 ? 15.162 5.549 -9.919 1.00 76.00 76 ASN A CA 1
ATOM 623 C C . ASN A 1 76 ? 16.697 5.585 -10.079 1.00 76.00 76 ASN A C 1
ATOM 625 O O . ASN A 1 76 ? 17.195 6.420 -10.828 1.00 76.00 76 ASN A O 1
ATOM 629 N N . GLU A 1 77 ? 17.449 4.701 -9.413 1.00 73.56 77 GLU A N 1
ATOM 630 C CA . GLU A 1 77 ? 18.916 4.596 -9.544 1.00 73.56 77 GLU A CA 1
ATOM 631 C C . GLU A 1 77 ? 19.342 3.914 -10.856 1.00 73.56 77 GLU A C 1
ATOM 633 O O . GLU A 1 77 ? 20.325 4.317 -11.474 1.00 73.56 77 GLU A O 1
ATOM 638 N N . PHE A 1 78 ? 18.586 2.916 -11.322 1.00 56.94 78 PHE A N 1
ATOM 639 C CA . PHE A 1 78 ? 18.838 2.217 -12.589 1.00 56.94 78 PHE A CA 1
ATOM 640 C C . PHE A 1 78 ? 18.145 2.874 -13.799 1.00 56.94 78 PHE A C 1
ATOM 642 O O . PHE A 1 78 ? 18.458 2.546 -14.942 1.00 56.94 78 PHE A O 1
ATOM 649 N N . GLY A 1 79 ? 17.234 3.827 -13.575 1.00 52.97 79 GLY A N 1
ATOM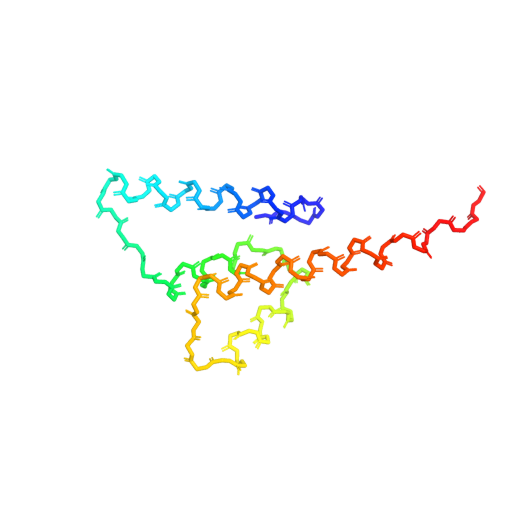 650 C CA . GLY A 1 79 ? 16.532 4.579 -14.621 1.00 52.97 79 GLY A CA 1
ATOM 651 C C . GLY A 1 79 ? 17.331 5.728 -15.253 1.00 52.97 79 GLY A C 1
ATOM 652 O O . GLY A 1 79 ? 16.869 6.321 -16.229 1.00 52.97 79 GLY A O 1
ATOM 653 N N . SER A 1 80 ? 18.521 6.057 -14.734 1.00 46.56 80 SER A N 1
ATOM 654 C CA . SER A 1 80 ? 19.357 7.163 -15.238 1.00 46.56 80 SER A CA 1
ATOM 655 C C . SER A 1 80 ? 20.282 6.830 -16.420 1.00 46.56 80 SER A C 1
ATOM 657 O O . SER A 1 80 ? 20.785 7.762 -17.042 1.00 46.56 80 SER A O 1
ATOM 659 N N . ASP A 1 81 ? 20.442 5.562 -16.818 1.00 45.38 81 ASP A N 1
ATOM 660 C CA . ASP A 1 81 ? 21.385 5.162 -17.886 1.00 45.38 81 ASP A CA 1
ATOM 661 C C . ASP A 1 81 ? 20.727 4.891 -19.252 1.00 45.38 81 ASP A C 1
ATOM 663 O O . ASP A 1 81 ? 21.157 4.041 -20.031 1.00 45.38 81 ASP A O 1
ATOM 667 N N . SER A 1 82 ? 19.662 5.614 -19.604 1.00 49.03 82 SER A N 1
ATOM 668 C CA . SER A 1 82 ? 19.084 5.533 -20.958 1.00 49.03 82 SER A CA 1
ATOM 669 C C . SER A 1 82 ? 18.565 6.874 -21.470 1.00 49.03 82 SER A C 1
ATOM 671 O O . SER A 1 82 ? 17.395 7.030 -21.811 1.00 49.03 82 SER A O 1
ATOM 673 N N . LYS A 1 83 ? 19.472 7.846 -21.588 1.00 45.28 83 LYS A N 1
ATOM 674 C CA . LYS A 1 83 ? 19.412 8.859 -22.653 1.00 45.28 83 LYS A CA 1
ATOM 675 C C . LYS A 1 83 ? 20.780 8.977 -23.323 1.00 45.28 83 LYS A C 1
ATOM 677 O O . LYS A 1 83 ? 21.454 9.994 -23.205 1.00 45.28 83 LYS A O 1
ATOM 682 N N . SER A 1 84 ? 21.166 7.920 -24.032 1.00 49.19 84 SER A N 1
ATOM 683 C CA . SER A 1 84 ? 22.080 8.047 -25.166 1.00 49.19 84 SER A CA 1
ATOM 684 C C . SER A 1 84 ? 21.256 8.166 -26.447 1.00 49.19 84 SER A C 1
ATOM 686 O O . SER A 1 84 ? 20.333 7.388 -26.676 1.00 49.19 84 SER A O 1
ATOM 688 N N . ASP A 1 85 ? 21.643 9.164 -27.236 1.00 49.16 85 ASP A N 1
ATOM 689 C CA . ASP A 1 85 ? 21.379 9.386 -28.656 1.00 49.16 85 ASP A CA 1
ATOM 690 C C . ASP A 1 85 ? 19.962 9.785 -29.098 1.00 49.16 85 ASP A C 1
ATOM 692 O O . ASP A 1 85 ? 19.113 8.958 -29.437 1.00 49.16 85 ASP A O 1
ATOM 696 N N . LYS A 1 86 ? 19.782 11.103 -29.275 1.00 37.72 86 LYS A N 1
ATOM 697 C CA . LYS A 1 86 ? 19.605 11.654 -30.628 1.00 37.72 86 LYS A CA 1
ATOM 698 C C . LYS A 1 86 ? 20.060 13.106 -30.739 1.00 37.72 86 LYS A C 1
ATOM 700 O O . LYS A 1 86 ? 19.743 13.886 -29.816 1.00 37.72 86 LYS A O 1
#

Organism: NCBI:txid34286